Protein AF-A0A7J7QNY3-F1 (afdb_monomer)

pLDDT: mean 80.04, std 13.99, range [40.16, 96.06]

Structure (mmCIF, N/CA/C/O backbone):
data_AF-A0A7J7QNY3-F1
#
_entry.id   AF-A0A7J7QNY3-F1
#
loop_
_atom_site.group_PDB
_atom_site.id
_atom_site.type_symbol
_atom_site.label_atom_id
_atom_site.label_alt_id
_atom_site.label_comp_id
_atom_site.label_asym_id
_atom_site.label_entity_id
_atom_site.label_seq_id
_atom_site.pdbx_PDB_ins_code
_atom_site.Cartn_x
_atom_site.Cartn_y
_atom_site.Cartn_z
_atom_site.occupancy
_atom_site.B_iso_or_equiv
_atom_site.auth_seq_id
_atom_site.auth_comp_id
_atom_site.auth_asym_id
_atom_site.auth_atom_id
_atom_site.pdbx_PDB_model_num
ATOM 1 N N . MET A 1 1 ? -56.052 4.907 22.502 1.00 52.53 1 MET A N 1
ATOM 2 C CA . MET A 1 1 ? -55.335 3.911 21.673 1.00 52.53 1 MET A CA 1
ATOM 3 C C . MET A 1 1 ? -54.098 4.483 20.974 1.00 52.53 1 MET A C 1
ATOM 5 O O . MET A 1 1 ? -53.012 4.030 21.296 1.00 52.53 1 MET A O 1
ATOM 9 N N . GLN A 1 2 ? -54.188 5.487 20.082 1.00 52.88 2 GLN A N 1
ATOM 10 C CA . GLN A 1 2 ? -52.975 6.097 19.481 1.00 52.88 2 GLN A CA 1
ATOM 11 C C . GLN A 1 2 ? -52.103 6.880 20.486 1.00 52.88 2 GLN A C 1
ATOM 13 O O . GLN A 1 2 ? -50.883 6.856 20.373 1.00 52.88 2 GLN A O 1
ATOM 18 N N . GLN A 1 3 ? -52.701 7.531 21.492 1.00 57.81 3 GLN A N 1
ATOM 19 C CA . GLN A 1 3 ? -51.952 8.251 22.536 1.00 57.81 3 GLN A CA 1
ATOM 20 C C . GLN A 1 3 ? -51.230 7.310 23.517 1.00 57.81 3 GLN A C 1
ATOM 22 O O . GLN A 1 3 ? -50.109 7.606 23.921 1.00 57.81 3 GLN A O 1
ATOM 27 N N . ASP A 1 4 ? -51.814 6.147 23.824 1.00 59.84 4 ASP A N 1
ATOM 28 C CA . ASP A 1 4 ? -51.202 5.145 24.710 1.00 59.84 4 ASP A CA 1
ATOM 29 C C . ASP A 1 4 ? -49.955 4.512 24.069 1.00 59.84 4 ASP A C 1
ATOM 31 O O . ASP A 1 4 ? -48.937 4.310 24.726 1.00 59.84 4 ASP A O 1
ATOM 35 N N . LEU A 1 5 ? -49.983 4.279 22.750 1.00 62.06 5 LEU A N 1
ATOM 36 C CA . LEU A 1 5 ? -48.848 3.724 22.006 1.00 62.06 5 LEU A CA 1
ATOM 37 C C . LEU A 1 5 ? -47.648 4.693 21.965 1.00 62.06 5 LEU A C 1
ATOM 39 O O . LEU A 1 5 ? -46.499 4.280 22.106 1.00 62.06 5 LEU A O 1
ATOM 43 N N . VAL A 1 6 ? -47.909 5.997 21.835 1.00 68.62 6 VAL A N 1
ATOM 44 C CA . VAL A 1 6 ? -46.864 7.036 21.869 1.00 68.62 6 VAL A CA 1
ATOM 45 C C . VAL A 1 6 ? -46.286 7.201 23.278 1.00 68.62 6 VAL A C 1
ATOM 47 O O . VAL A 1 6 ? -45.076 7.384 23.412 1.00 68.62 6 VAL A O 1
ATOM 50 N N . GLY A 1 7 ? -47.115 7.082 24.322 1.00 74.00 7 GLY A N 1
ATOM 51 C CA . GLY A 1 7 ? -46.663 7.051 25.718 1.00 74.00 7 GLY A CA 1
ATOM 52 C C . GLY A 1 7 ? -45.717 5.878 25.984 1.00 74.00 7 GLY A C 1
ATOM 53 O O . GLY A 1 7 ? -44.571 6.088 26.372 1.00 74.00 7 GLY A O 1
ATOM 54 N N . THR A 1 8 ? -46.137 4.659 25.630 1.00 79.44 8 THR A N 1
ATOM 55 C CA . THR A 1 8 ? -45.314 3.447 25.811 1.00 79.44 8 THR A CA 1
ATOM 56 C C . THR A 1 8 ? -43.995 3.481 25.030 1.00 79.44 8 THR A C 1
ATOM 58 O O . THR A 1 8 ? -42.965 3.059 25.549 1.00 79.44 8 THR A O 1
ATOM 61 N N . SER A 1 9 ? -43.972 4.037 23.811 1.00 79.00 9 SER A N 1
ATOM 62 C CA . SER A 1 9 ? -42.728 4.206 23.044 1.00 79.00 9 SER A CA 1
ATOM 63 C C . SER A 1 9 ? -41.752 5.178 23.712 1.00 79.00 9 SER A C 1
ATOM 65 O O . SER A 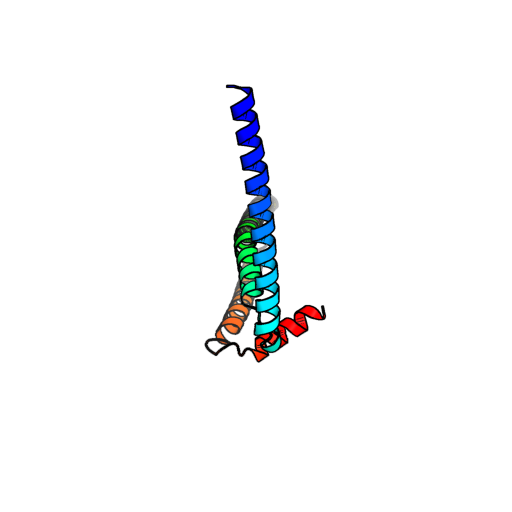1 9 ? -40.539 4.995 23.610 1.00 79.00 9 SER A O 1
ATOM 67 N N . ARG A 1 10 ? -42.259 6.222 24.374 1.00 83.38 10 ARG A N 1
ATOM 68 C CA . ARG A 1 10 ? -41.436 7.212 25.077 1.00 83.38 10 ARG A CA 1
ATOM 69 C C . ARG A 1 10 ? -40.871 6.634 26.374 1.00 83.38 10 ARG A C 1
ATOM 71 O O . ARG A 1 10 ? -39.696 6.834 26.674 1.00 83.38 10 ARG A O 1
ATOM 78 N N . ASP A 1 11 ? -41.668 5.842 27.079 1.00 86.62 11 ASP A N 1
ATOM 79 C CA . ASP A 1 11 ? -41.240 5.112 28.273 1.00 86.62 11 ASP A CA 1
ATOM 80 C C . ASP A 1 11 ? -40.173 4.055 27.937 1.00 86.62 11 ASP A C 1
ATOM 82 O O . ASP A 1 11 ? -39.180 3.920 28.650 1.00 86.62 11 ASP A O 1
ATOM 86 N N . LEU A 1 12 ? -40.297 3.374 26.793 1.00 89.69 12 LEU A N 1
ATOM 87 C CA . LEU A 1 12 ? -39.260 2.465 26.291 1.00 89.69 12 LEU A CA 1
ATOM 88 C C . LEU A 1 12 ? -37.953 3.196 25.966 1.00 89.69 12 LEU A C 1
ATOM 90 O O . LEU A 1 12 ? -36.887 2.724 26.354 1.00 89.69 12 LEU A O 1
ATOM 94 N N . LEU A 1 13 ? -38.018 4.353 25.301 1.00 90.81 13 LEU A N 1
ATOM 95 C CA . LEU A 1 13 ? -36.830 5.159 24.998 1.00 90.81 13 LEU A CA 1
ATOM 96 C C . LEU A 1 13 ? -36.129 5.639 26.273 1.00 90.81 13 LEU A C 1
ATOM 98 O O . LEU A 1 13 ? -34.916 5.498 26.394 1.00 90.81 13 LEU A O 1
ATOM 102 N N . THR A 1 14 ? -36.883 6.130 27.258 1.00 90.75 14 THR A N 1
ATOM 103 C CA . THR A 1 14 ? -36.301 6.556 28.543 1.00 90.75 14 THR A CA 1
ATOM 104 C C . THR A 1 14 ? -35.727 5.384 29.339 1.00 90.75 14 THR A C 1
ATOM 106 O O . THR A 1 14 ? -34.685 5.525 29.981 1.00 90.75 14 THR A O 1
ATOM 109 N N . SER A 1 15 ? -36.350 4.204 29.271 1.00 91.19 15 SER A N 1
ATOM 110 C CA . SER A 1 15 ? -35.797 2.990 29.871 1.00 91.19 15 SER A CA 1
ATOM 111 C C . SER A 1 15 ? -34.518 2.532 29.170 1.00 91.19 15 SER A C 1
ATOM 113 O O . SER A 1 15 ? -33.589 2.090 29.848 1.00 91.19 15 SER A O 1
ATOM 115 N N . LEU A 1 16 ? -34.454 2.627 27.839 1.00 91.44 16 LEU A N 1
ATOM 116 C CA . LEU A 1 16 ? -33.263 2.304 27.057 1.00 91.44 16 LEU A CA 1
ATOM 117 C C . LEU A 1 16 ? -32.120 3.270 27.378 1.00 91.44 16 LEU A C 1
ATOM 119 O O . LEU A 1 16 ? -31.026 2.805 27.683 1.00 91.44 16 LEU A O 1
ATOM 123 N N . ASP A 1 17 ? -32.377 4.576 27.440 1.00 92.56 17 ASP A N 1
ATOM 124 C CA . ASP A 1 17 ? -31.378 5.574 27.847 1.00 92.56 17 ASP A CA 1
ATOM 125 C C . ASP A 1 17 ? -30.865 5.322 29.267 1.00 92.56 17 ASP A C 1
ATOM 127 O O . ASP A 1 17 ? -29.661 5.360 29.527 1.00 92.56 17 ASP A O 1
ATOM 131 N N . ARG A 1 18 ? -31.763 4.985 30.199 1.00 92.31 18 ARG A N 1
ATOM 132 C CA . ARG A 1 18 ? -31.379 4.636 31.571 1.00 92.31 18 ARG A CA 1
ATOM 133 C C . ARG A 1 18 ? -30.540 3.359 31.618 1.00 92.31 18 ARG A C 1
ATOM 135 O O . ARG A 1 18 ? -29.572 3.283 32.379 1.00 92.31 18 ARG A O 1
ATOM 142 N N . SER A 1 19 ? -30.881 2.367 30.799 1.00 91.88 19 SER A N 1
ATOM 143 C CA . SER A 1 19 ? -30.094 1.139 30.668 1.00 91.88 19 SER A CA 1
ATOM 144 C C . SER A 1 19 ? -28.717 1.405 30.040 1.00 91.88 19 SER A C 1
ATOM 146 O O . SER A 1 19 ? -27.713 0.891 30.519 1.00 91.88 19 SER A O 1
ATOM 148 N N . ALA A 1 20 ? -28.626 2.296 29.051 1.00 91.00 20 ALA A N 1
ATOM 149 C CA . ALA A 1 20 ? -27.366 2.692 28.431 1.00 91.00 20 ALA A CA 1
ATOM 150 C C . ALA A 1 20 ? -26.469 3.460 29.415 1.00 91.00 20 ALA A C 1
ATOM 152 O O . ALA A 1 20 ? -25.276 3.178 29.523 1.00 91.00 20 ALA A O 1
ATOM 153 N N . ALA A 1 21 ? -27.044 4.380 30.193 1.00 91.75 21 ALA A N 1
ATOM 154 C CA . ALA A 1 21 ? -26.326 5.117 31.228 1.00 91.75 21 ALA A CA 1
ATOM 155 C C . ALA A 1 21 ? -25.792 4.192 32.335 1.00 91.75 21 ALA A C 1
ATOM 157 O O . ALA A 1 21 ? -24.647 4.333 32.764 1.00 91.75 21 ALA A O 1
ATOM 158 N N . THR A 1 22 ? -26.593 3.214 32.774 1.00 93.19 22 THR A N 1
ATOM 159 C CA . THR A 1 22 ? -26.151 2.219 33.767 1.00 93.19 22 THR A CA 1
ATOM 160 C C . THR A 1 22 ? -25.069 1.293 33.216 1.00 93.19 22 THR A C 1
ATOM 162 O O . THR A 1 22 ? -24.081 1.056 33.906 1.00 93.19 22 THR A O 1
ATOM 165 N N . LEU A 1 23 ? -25.179 0.842 31.964 1.00 91.7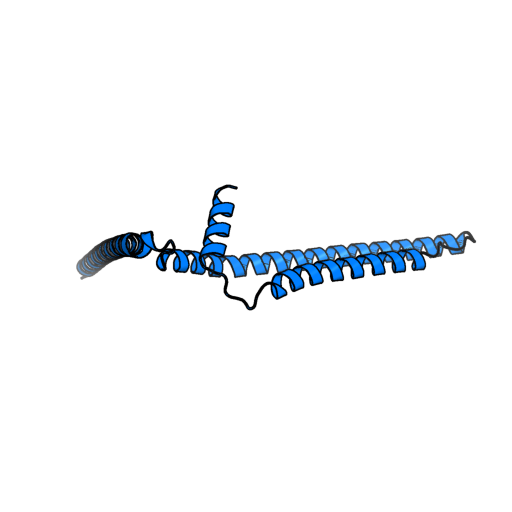5 23 LEU A N 1
ATOM 166 C CA . LEU A 1 23 ? -24.133 0.058 31.301 1.00 91.75 23 LEU A CA 1
ATOM 167 C C . LEU A 1 23 ? -22.822 0.843 31.143 1.00 91.75 23 LEU A C 1
ATOM 169 O O . LEU A 1 23 ? -21.756 0.289 31.399 1.00 91.75 23 LEU A O 1
ATOM 173 N N . ASN A 1 24 ? -22.884 2.131 30.792 1.00 90.88 24 ASN A N 1
ATOM 174 C CA . ASN A 1 24 ? -21.699 2.995 30.719 1.00 90.88 24 ASN A CA 1
ATOM 175 C C . ASN A 1 24 ? -21.025 3.170 32.081 1.00 90.88 24 ASN A C 1
ATOM 177 O O . ASN A 1 24 ? -19.801 3.127 32.175 1.00 90.88 24 ASN A O 1
ATOM 181 N N . MET A 1 25 ? -21.812 3.334 33.143 1.00 91.56 25 MET A N 1
ATOM 182 C CA . MET A 1 25 ? -21.284 3.431 34.500 1.00 91.56 25 MET A CA 1
ATOM 183 C C . MET A 1 25 ? -20.576 2.135 34.917 1.00 91.56 25 MET A C 1
ATOM 185 O O . MET A 1 25 ? -19.454 2.199 35.410 1.00 91.56 25 MET A O 1
ATOM 189 N N . VAL A 1 26 ? -21.178 0.971 34.643 1.00 90.94 26 VAL A N 1
ATOM 190 C CA . VAL A 1 26 ? -20.558 -0.343 34.897 1.00 90.94 26 VAL A CA 1
ATOM 191 C C . VAL A 1 26 ? -19.273 -0.522 34.082 1.00 90.94 26 VAL A C 1
ATOM 193 O O . VAL A 1 26 ? -18.264 -0.995 34.607 1.00 90.94 26 VAL A O 1
ATOM 196 N N . ALA A 1 27 ? -19.275 -0.115 32.811 1.00 85.06 27 ALA A N 1
ATOM 197 C CA . ALA A 1 27 ? -18.086 -0.161 31.966 1.00 85.06 27 ALA A CA 1
ATOM 198 C C . ALA A 1 27 ? -16.953 0.702 32.540 1.00 85.06 27 ALA A C 1
ATOM 200 O O . ALA A 1 27 ? -15.820 0.237 32.626 1.00 85.06 27 ALA A O 1
ATOM 201 N N . HIS A 1 28 ? -17.265 1.913 33.005 1.00 85.19 28 HIS A N 1
ATOM 202 C CA . HIS A 1 28 ? -16.274 2.819 33.576 1.00 85.19 28 HIS A CA 1
ATOM 203 C C . HIS A 1 28 ? -15.711 2.315 34.913 1.00 85.19 28 HIS A C 1
ATOM 205 O O . HIS A 1 28 ? -14.508 2.399 35.155 1.00 85.19 28 HIS A O 1
ATOM 211 N N . THR A 1 29 ? -16.548 1.719 35.769 1.00 87.31 29 THR A N 1
ATOM 212 C CA . THR A 1 29 ? -16.069 1.088 37.008 1.00 87.31 29 THR A CA 1
ATOM 213 C C . THR A 1 29 ? -15.153 -0.097 36.726 1.00 87.31 29 THR A C 1
ATOM 215 O O . THR A 1 29 ? -14.109 -0.216 37.359 1.00 87.31 29 THR A O 1
ATOM 218 N N . LEU A 1 30 ? -15.488 -0.929 35.734 1.00 84.62 30 LEU A N 1
ATOM 219 C CA . LEU A 1 30 ? -14.628 -2.036 35.324 1.00 84.62 30 LEU A CA 1
ATOM 220 C C . LEU A 1 30 ? -13.295 -1.514 34.781 1.00 84.62 30 LEU A C 1
ATOM 222 O O . LEU A 1 30 ? -12.249 -2.011 35.178 1.00 84.62 30 LEU A O 1
ATOM 226 N N . GLU A 1 31 ? -13.304 -0.492 33.925 1.00 81.50 31 GLU A N 1
ATOM 227 C CA . GLU A 1 31 ? -12.074 0.129 33.416 1.00 81.50 31 GLU A CA 1
ATOM 228 C C . GLU A 1 31 ? -11.149 0.600 34.546 1.00 81.50 31 GLU A C 1
ATOM 230 O O . GLU A 1 31 ? -9.945 0.339 34.488 1.00 81.50 31 GLU A O 1
ATOM 235 N N . ASN A 1 32 ? -11.708 1.218 35.590 1.00 81.38 32 ASN A N 1
ATOM 236 C CA . ASN A 1 32 ? -10.953 1.654 36.764 1.00 81.38 32 ASN A CA 1
ATOM 237 C C . ASN A 1 32 ? -10.401 0.465 37.564 1.00 81.38 32 ASN A C 1
ATOM 239 O O . ASN A 1 32 ? -9.213 0.447 37.876 1.00 81.38 32 ASN A O 1
ATOM 243 N N . GLU A 1 33 ? -11.205 -0.573 37.813 1.00 83.62 33 GLU A N 1
ATOM 244 C CA . GLU A 1 33 ? -10.733 -1.790 38.488 1.00 83.62 33 GLU A CA 1
ATOM 245 C C . GLU A 1 33 ? -9.622 -2.500 37.699 1.00 83.62 33 GLU A C 1
ATOM 247 O O . GLU A 1 33 ? -8.647 -2.982 38.279 1.00 83.62 33 GLU A O 1
ATOM 252 N N . PHE A 1 34 ? -9.730 -2.557 36.369 1.00 76.38 34 PHE A N 1
ATOM 253 C CA . PHE A 1 34 ? -8.689 -3.111 35.504 1.00 76.38 34 PHE A CA 1
ATOM 254 C C . PHE A 1 34 ? -7.424 -2.240 35.518 1.00 76.38 34 PHE A C 1
ATOM 256 O O . PHE A 1 34 ? -6.314 -2.774 35.541 1.00 76.38 34 PHE A O 1
ATOM 263 N N . ALA A 1 35 ? -7.560 -0.914 35.528 1.00 77.00 35 ALA A N 1
ATOM 264 C CA . ALA A 1 35 ? -6.424 -0.003 35.620 1.00 77.00 35 ALA A CA 1
ATOM 265 C C . ALA A 1 35 ? -5.693 -0.125 36.966 1.00 77.00 35 ALA A C 1
ATOM 267 O O . ALA A 1 35 ? -4.465 -0.147 36.982 1.00 77.00 35 ALA A O 1
ATOM 268 N N . GLU A 1 36 ? -6.420 -0.275 38.073 1.00 80.12 36 GLU A N 1
ATOM 269 C CA . GLU A 1 36 ? -5.833 -0.480 39.398 1.00 80.12 36 GLU A CA 1
ATOM 270 C C . GLU A 1 36 ? -5.176 -1.860 39.522 1.00 80.12 36 GLU A C 1
ATOM 272 O O . GLU A 1 36 ? -4.009 -1.959 39.900 1.00 80.12 36 GLU A O 1
ATOM 277 N N . ARG A 1 37 ? -5.872 -2.937 39.130 1.00 78.88 37 ARG A N 1
ATOM 278 C CA . ARG A 1 37 ? -5.354 -4.312 39.255 1.00 78.88 37 ARG A CA 1
ATOM 279 C C . ARG A 1 37 ? -4.140 -4.593 38.374 1.00 78.88 37 ARG A C 1
ATOM 281 O O . ARG A 1 37 ? -3.254 -5.337 38.787 1.00 78.88 37 ARG A O 1
ATOM 288 N N . PHE A 1 38 ? -4.100 -4.031 37.167 1.00 71.81 38 PHE A N 1
ATOM 289 C CA . PHE A 1 38 ? -3.037 -4.292 36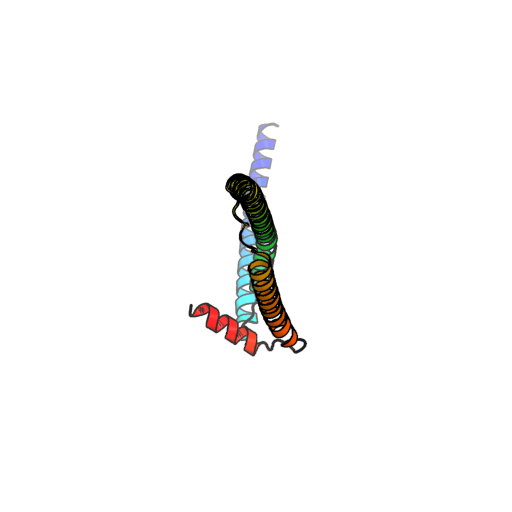.189 1.00 71.81 38 PHE A CA 1
ATOM 290 C C . PHE A 1 38 ? -2.068 -3.113 36.010 1.00 71.81 38 PHE A C 1
ATOM 292 O O . PHE A 1 38 ? -1.102 -3.217 35.249 1.00 71.81 38 PHE A O 1
ATOM 299 N N . GLY A 1 39 ? -2.273 -2.005 36.730 1.00 68.69 39 GLY A N 1
ATOM 300 C CA . GLY A 1 39 ? -1.417 -0.816 36.676 1.00 68.69 39 GLY A CA 1
ATOM 301 C C . GLY A 1 39 ? 0.020 -1.083 37.128 1.00 68.69 39 GLY A C 1
ATOM 302 O O . GLY A 1 39 ? 0.959 -0.507 36.584 1.00 68.69 39 GLY A O 1
ATOM 303 N N . HIS A 1 40 ? 0.217 -2.026 38.054 1.00 65.81 40 HIS A N 1
ATOM 304 C CA . HIS A 1 40 ? 1.540 -2.425 38.553 1.00 65.81 40 HIS A CA 1
ATOM 305 C C . HIS A 1 40 ? 2.308 -3.345 37.592 1.00 65.81 40 HIS A C 1
ATOM 307 O O . HIS A 1 40 ? 3.526 -3.468 37.686 1.00 65.81 40 HIS A O 1
ATOM 313 N N . THR A 1 41 ? 1.604 -4.000 36.666 1.00 68.06 41 THR A N 1
ATOM 314 C CA . THR A 1 41 ? 2.171 -4.978 35.722 1.00 68.06 41 THR A CA 1
ATOM 315 C C . THR A 1 41 ? 2.568 -4.334 34.387 1.00 68.06 41 THR A C 1
ATOM 317 O O . THR A 1 41 ? 3.124 -5.003 33.518 1.00 68.06 41 THR A O 1
ATOM 320 N N . GLY A 1 42 ? 2.290 -3.035 34.210 1.00 66.94 42 GLY A N 1
ATOM 321 C CA . GLY A 1 42 ? 2.652 -2.249 33.024 1.00 66.94 42 GLY A CA 1
ATOM 322 C C . GLY A 1 42 ? 1.826 -2.546 31.765 1.00 66.94 42 GLY A C 1
ATOM 323 O O . GLY A 1 42 ? 2.064 -1.931 30.727 1.00 66.94 42 GLY A O 1
ATOM 324 N N . ALA A 1 43 ? 0.852 -3.456 31.834 1.00 69.12 43 ALA A N 1
ATOM 325 C CA . ALA A 1 43 ? 0.078 -3.913 30.684 1.00 69.12 43 ALA A CA 1
ATOM 326 C C . ALA A 1 43 ? -1.378 -4.213 31.077 1.00 69.12 43 ALA A C 1
ATOM 328 O O . ALA A 1 43 ? -1.687 -5.292 31.577 1.00 69.12 43 ALA A O 1
ATOM 329 N N . ASN A 1 44 ? -2.284 -3.263 30.822 1.00 80.00 44 ASN A N 1
ATOM 330 C CA . ASN A 1 44 ? -3.722 -3.464 31.013 1.00 80.00 44 ASN A CA 1
ATOM 331 C C . ASN A 1 44 ? -4.310 -4.256 29.818 1.00 80.00 44 ASN A C 1
ATOM 333 O O . ASN A 1 44 ? -4.262 -3.758 28.685 1.00 80.00 44 ASN A O 1
ATOM 337 N N . PRO A 1 45 ? -4.903 -5.449 30.035 1.00 80.56 45 PRO A N 1
ATOM 338 C CA . PRO A 1 45 ? -5.497 -6.263 28.973 1.00 80.56 45 PRO A CA 1
ATOM 339 C C . PRO A 1 45 ? -6.580 -5.537 28.167 1.00 80.56 45 PRO A C 1
ATOM 341 O O . PRO A 1 45 ? -6.703 -5.759 26.962 1.00 80.56 45 PRO A O 1
ATOM 344 N N . GLN A 1 46 ? -7.349 -4.642 28.798 1.00 81.00 46 GLN A N 1
ATOM 345 C CA . GLN A 1 46 ? -8.377 -3.872 28.100 1.00 81.00 46 GLN A CA 1
ATOM 346 C C . GLN A 1 46 ? -7.781 -2.851 27.133 1.00 81.00 46 GLN A C 1
ATOM 348 O O . GLN A 1 46 ? -8.253 -2.736 26.004 1.00 81.00 46 GLN A O 1
ATOM 353 N N . GLU A 1 47 ? -6.717 -2.157 27.531 1.00 81.38 47 GLU A N 1
ATOM 354 C CA . GLU A 1 47 ? -6.023 -1.207 26.658 1.00 81.38 47 GLU A CA 1
ATOM 355 C C . GLU A 1 47 ? -5.365 -1.917 25.473 1.00 81.38 47 GLU A C 1
ATOM 357 O O . GLU A 1 47 ? -5.444 -1.444 24.338 1.00 81.38 47 GLU A O 1
ATOM 362 N N . ILE A 1 48 ? -4.792 -3.101 25.703 1.00 84.06 48 ILE A N 1
ATOM 363 C CA . ILE A 1 48 ? -4.259 -3.946 24.629 1.00 84.06 48 ILE A CA 1
ATOM 364 C C . ILE A 1 48 ? -5.383 -4.368 23.679 1.00 84.06 48 ILE A C 1
ATOM 366 O O . ILE A 1 48 ? -5.239 -4.225 22.467 1.00 84.06 48 ILE A O 1
ATOM 370 N N . ALA A 1 49 ? -6.526 -4.819 24.198 1.00 85.19 49 ALA A N 1
ATOM 371 C CA . ALA A 1 49 ? -7.664 -5.222 23.376 1.00 85.19 49 ALA A CA 1
ATOM 372 C C . ALA A 1 49 ? -8.282 -4.052 22.586 1.00 85.19 49 ALA A C 1
ATOM 374 O O . ALA A 1 49 ? -8.724 -4.251 21.452 1.00 85.19 49 ALA A O 1
ATOM 375 N N . LYS A 1 50 ? -8.315 -2.838 23.153 1.00 85.62 50 LYS A N 1
ATOM 376 C CA . LYS A 1 50 ? -8.756 -1.613 22.462 1.00 85.62 50 LYS A CA 1
ATOM 377 C C . LYS A 1 50 ? -7.803 -1.255 21.324 1.00 85.62 50 LYS A C 1
ATOM 379 O O . LYS A 1 50 ? -8.248 -1.055 20.195 1.00 85.62 50 LYS A O 1
ATOM 384 N N . ARG A 1 51 ? -6.494 -1.233 21.594 1.00 87.75 51 ARG A N 1
ATOM 385 C CA . ARG A 1 51 ? -5.459 -0.977 20.577 1.00 87.75 51 ARG A CA 1
ATOM 386 C C . ARG A 1 51 ? -5.481 -2.028 19.474 1.00 87.75 51 ARG A C 1
ATOM 388 O O . ARG A 1 51 ? -5.404 -1.670 18.307 1.00 87.75 51 ARG A O 1
ATOM 395 N N . LEU A 1 52 ? -5.648 -3.301 19.829 1.00 89.50 52 LEU A N 1
ATOM 396 C CA . LEU A 1 52 ? -5.745 -4.393 18.865 1.00 89.50 52 LEU A CA 1
ATOM 397 C C . LEU A 1 52 ? -6.963 -4.226 17.952 1.00 89.50 52 LEU A C 1
ATOM 399 O O . LEU A 1 52 ? -6.823 -4.345 16.741 1.00 89.50 52 LEU A O 1
ATOM 403 N N . ARG A 1 53 ? -8.134 -3.890 18.507 1.00 89.38 53 ARG A N 1
ATOM 404 C CA . ARG A 1 53 ? -9.341 -3.607 17.712 1.00 89.38 53 ARG A CA 1
ATOM 405 C C . ARG A 1 53 ? -9.155 -2.413 16.780 1.00 89.38 53 ARG A C 1
ATOM 407 O O . ARG A 1 53 ? -9.554 -2.483 15.623 1.00 89.38 53 ARG A O 1
ATOM 414 N N . LYS A 1 54 ? -8.516 -1.345 17.263 1.00 90.31 54 LYS A N 1
ATOM 415 C CA . LYS A 1 54 ? -8.182 -0.177 16.440 1.00 90.31 54 LYS A CA 1
ATOM 416 C C . LYS A 1 54 ? -7.263 -0.565 15.274 1.00 90.31 54 LYS A C 1
ATOM 418 O O . LYS A 1 54 ? -7.601 -0.305 14.126 1.00 90.31 54 LYS A O 1
ATOM 423 N N . LEU A 1 55 ? -6.176 -1.286 15.557 1.00 90.62 55 LEU A N 1
ATOM 424 C CA . LEU A 1 55 ? -5.253 -1.788 14.534 1.00 90.62 55 LEU A CA 1
ATOM 425 C C . LEU A 1 55 ? -5.943 -2.727 13.539 1.00 90.62 55 LEU A C 1
ATOM 427 O O . LEU A 1 55 ? -5.696 -2.626 12.346 1.00 90.62 55 LEU A O 1
ATOM 431 N N . GLN A 1 56 ? -6.831 -3.610 13.999 1.00 89.88 56 GLN A N 1
ATOM 432 C CA . GLN A 1 56 ? -7.612 -4.493 13.126 1.00 89.88 56 GLN A CA 1
ATOM 433 C C . GLN A 1 56 ? -8.548 -3.726 12.184 1.00 89.88 56 GLN A C 1
ATOM 435 O O . GLN A 1 56 ? -8.789 -4.198 11.078 1.00 89.88 56 GLN A O 1
ATOM 440 N N . GLY A 1 57 ? -9.060 -2.563 12.597 1.00 89.94 57 GLY A N 1
ATOM 441 C CA . GLY A 1 57 ? -9.855 -1.685 11.737 1.00 89.94 57 GLY A CA 1
ATOM 442 C C . GLY A 1 57 ? -9.010 -0.880 10.745 1.00 89.94 57 GLY A C 1
ATOM 443 O O . GLY A 1 57 ? -9.412 -0.707 9.598 1.00 89.94 57 GLY A O 1
ATOM 444 N N . GLU A 1 58 ? -7.829 -0.418 11.162 1.00 91.31 58 GLU A N 1
ATOM 445 C CA . GLU A 1 58 ? -6.954 0.445 10.354 1.00 91.31 58 GLU A CA 1
ATOM 446 C C . GLU A 1 58 ? -6.092 -0.339 9.345 1.00 91.31 58 GLU A C 1
ATOM 448 O O . GLU A 1 58 ? -5.896 0.117 8.217 1.00 91.31 58 GLU A O 1
ATOM 453 N N . LEU A 1 59 ? -5.613 -1.540 9.702 1.00 91.44 59 LEU A N 1
ATOM 454 C CA . LEU A 1 59 ? -4.749 -2.361 8.839 1.00 91.44 59 LEU A CA 1
ATOM 455 C C . LEU A 1 59 ? -5.350 -2.661 7.455 1.00 91.44 59 LEU A C 1
ATOM 457 O O . LEU A 1 59 ? -4.613 -2.581 6.471 1.00 91.44 59 LEU A O 1
ATOM 461 N N . PRO A 1 60 ? -6.636 -3.045 7.334 1.00 91.06 60 PRO A N 1
ATOM 462 C CA . PRO A 1 60 ? -7.245 -3.329 6.040 1.00 91.06 60 PRO A CA 1
ATOM 463 C C . PRO A 1 60 ? -7.260 -2.108 5.118 1.00 91.06 60 PRO A C 1
ATOM 465 O O . PRO A 1 60 ? -6.916 -2.242 3.944 1.00 91.06 60 PRO A O 1
ATOM 468 N N . GLY A 1 61 ? -7.595 -0.930 5.657 1.00 90.75 61 GLY A N 1
ATOM 469 C CA . GLY A 1 61 ? -7.583 0.328 4.908 1.00 90.75 61 GLY A CA 1
ATOM 470 C C . GLY A 1 61 ? -6.176 0.677 4.435 1.00 90.75 61 GLY A C 1
ATOM 471 O O . GLY A 1 61 ? -5.950 0.858 3.240 1.00 90.75 61 GLY A O 1
ATOM 472 N N . LEU A 1 62 ? -5.200 0.624 5.345 1.00 92.31 62 LEU A N 1
ATOM 473 C CA . LEU A 1 62 ? -3.798 0.875 5.015 1.00 92.31 62 LEU A CA 1
ATOM 474 C C . LEU A 1 62 ? -3.263 -0.113 3.965 1.00 92.31 62 LEU A C 1
ATOM 476 O O . LEU A 1 62 ? -2.571 0.274 3.026 1.00 92.31 62 LEU A O 1
ATOM 480 N N . LYS A 1 63 ? -3.620 -1.399 4.069 1.00 92.00 63 LYS A N 1
ATOM 481 C CA . LYS A 1 63 ? -3.254 -2.418 3.076 1.00 92.00 63 LYS A CA 1
ATOM 482 C C . LYS A 1 63 ? -3.823 -2.082 1.697 1.00 92.00 63 LYS A C 1
ATOM 484 O O . LYS A 1 63 ? -3.110 -2.212 0.702 1.00 9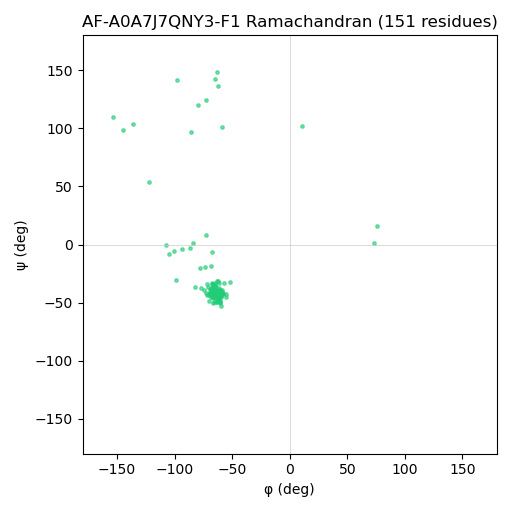2.00 63 LYS A O 1
ATOM 489 N N . GLN A 1 64 ? -5.085 -1.667 1.632 1.00 93.38 64 GLN A N 1
ATOM 490 C CA . GLN A 1 64 ? -5.738 -1.298 0.380 1.00 93.38 64 GLN A CA 1
ATOM 491 C C . GLN A 1 64 ? -5.090 -0.057 -0.251 1.00 93.38 64 GLN A C 1
ATOM 493 O O . GLN A 1 64 ? -4.849 -0.028 -1.461 1.00 93.38 64 GLN A O 1
ATOM 498 N N . GLU A 1 65 ? -4.739 0.940 0.560 1.00 93.31 65 GLU A N 1
ATOM 499 C CA . GLU A 1 65 ? -4.003 2.125 0.114 1.00 93.31 65 GLU A CA 1
ATOM 500 C C . GLU A 1 65 ? -2.619 1.758 -0.432 1.00 93.31 65 GLU A C 1
ATOM 502 O O . GLU A 1 65 ? -2.271 2.167 -1.540 1.00 93.31 65 GLU A O 1
ATOM 507 N N . CYS A 1 66 ? -1.856 0.914 0.271 1.00 94.25 66 CYS A N 1
ATOM 508 C CA . CYS A 1 66 ? -0.559 0.432 -0.207 1.00 94.25 66 CYS A CA 1
ATOM 509 C C . CYS A 1 66 ? -0.672 -0.338 -1.531 1.00 94.25 66 CYS A C 1
ATOM 511 O O . CYS A 1 66 ? 0.147 -0.142 -2.427 1.00 94.25 66 CYS A O 1
ATOM 513 N N . GLN A 1 67 ? -1.688 -1.191 -1.692 1.00 92.69 67 GLN A N 1
ATOM 514 C CA . GLN A 1 67 ? -1.934 -1.911 -2.949 1.00 92.69 67 GLN A CA 1
ATOM 515 C C . GLN A 1 67 ? -2.295 -0.959 -4.099 1.00 92.69 67 GLN A C 1
ATOM 517 O O . GLN A 1 67 ? -1.817 -1.118 -5.226 1.00 92.69 67 GLN A O 1
ATOM 522 N N . THR A 1 68 ? -3.094 0.068 -3.814 1.00 94.56 68 THR A N 1
ATOM 523 C CA . THR A 1 68 ? -3.444 1.114 -4.786 1.00 94.56 68 THR A CA 1
ATOM 524 C C . THR A 1 68 ? -2.215 1.937 -5.180 1.00 94.56 68 THR A C 1
ATOM 526 O O . THR A 1 68 ? -2.011 2.262 -6.347 1.00 94.56 68 THR A O 1
ATOM 529 N N . LEU A 1 69 ? -1.343 2.249 -4.223 1.00 96.06 69 LEU A N 1
ATOM 530 C CA . LEU A 1 69 ? -0.098 2.957 -4.494 1.00 96.06 69 LEU A CA 1
ATOM 531 C C . LEU A 1 69 ? 0.862 2.111 -5.345 1.00 96.06 69 LEU A C 1
ATOM 533 O O . LEU A 1 69 ? 1.462 2.625 -6.288 1.00 96.06 69 LEU A O 1
ATOM 537 N N . LEU A 1 70 ? 0.984 0.815 -5.043 1.00 94.94 70 LEU A N 1
ATOM 538 C CA . LEU A 1 70 ? 1.811 -0.121 -5.809 1.00 94.94 70 LEU A CA 1
ATOM 539 C C . LEU A 1 70 ? 1.326 -0.270 -7.253 1.00 94.94 70 LEU A C 1
ATOM 541 O O . LEU A 1 70 ? 2.147 -0.222 -8.166 1.00 94.94 70 LEU A O 1
ATOM 545 N N . SER A 1 71 ? 0.015 -0.396 -7.471 1.00 93.69 71 SER A N 1
ATOM 546 C CA . SER A 1 71 ? -0.554 -0.462 -8.825 1.00 93.69 71 SER A CA 1
ATOM 547 C C . SER A 1 71 ? -0.292 0.820 -9.614 1.00 93.69 71 SER A C 1
ATOM 549 O O . SER A 1 71 ? 0.252 0.750 -10.712 1.00 93.69 71 SER A O 1
ATOM 551 N N . ARG A 1 72 ? -0.537 1.998 -9.026 1.00 93.62 72 ARG A N 1
ATOM 552 C CA . ARG A 1 72 ? -0.209 3.287 -9.665 1.00 93.62 72 ARG A CA 1
ATOM 553 C C . ARG A 1 72 ? 1.277 3.429 -9.994 1.00 93.62 72 ARG A C 1
ATOM 555 O O . ARG A 1 72 ? 1.632 3.935 -11.056 1.00 93.62 72 ARG A O 1
ATOM 562 N N . LYS A 1 73 ? 2.162 2.983 -9.098 1.00 94.69 73 LYS A N 1
ATOM 563 C CA . LYS A 1 73 ? 3.610 2.969 -9.354 1.00 94.69 73 LYS A CA 1
ATOM 564 C C . LYS A 1 73 ? 3.947 2.072 -10.548 1.00 94.69 73 LYS A C 1
ATOM 566 O O . LYS A 1 73 ? 4.766 2.466 -11.376 1.00 94.69 73 LYS A O 1
ATOM 571 N N . GLN A 1 74 ? 3.328 0.896 -10.637 1.00 92.38 74 GLN A N 1
ATOM 572 C CA . GLN A 1 74 ? 3.547 -0.030 -11.744 1.00 92.38 74 GLN A CA 1
ATOM 573 C C . GLN A 1 74 ? 3.073 0.562 -13.077 1.00 92.38 74 GLN A C 1
ATOM 575 O O . GLN A 1 74 ? 3.827 0.552 -14.043 1.00 92.38 74 GLN A O 1
ATOM 580 N N . GLU A 1 75 ? 1.890 1.176 -13.112 1.00 94.50 75 GLU A N 1
ATOM 581 C CA . GLU A 1 75 ? 1.374 1.860 -14.304 1.00 94.50 75 GLU A CA 1
ATOM 582 C C . GLU A 1 75 ? 2.312 2.977 -14.784 1.00 94.50 75 GLU A C 1
ATOM 584 O O . GLU A 1 75 ? 2.572 3.108 -15.984 1.00 94.50 75 GLU A O 1
ATOM 589 N N . LEU A 1 76 ? 2.862 3.763 -13.850 1.00 94.81 76 LEU A N 1
ATOM 590 C CA . LEU A 1 76 ? 3.836 4.805 -14.164 1.00 94.81 76 LEU A CA 1
ATOM 591 C C . LEU A 1 76 ? 5.110 4.202 -14.774 1.00 94.81 76 LEU A C 1
ATOM 593 O O . LEU A 1 76 ? 5.574 4.685 -15.807 1.00 94.81 76 LEU A O 1
ATOM 597 N N . LEU A 1 77 ? 5.650 3.135 -14.179 1.00 92.00 77 LEU A N 1
ATOM 598 C CA . LEU A 1 77 ? 6.822 2.430 -14.707 1.00 92.00 77 LEU A CA 1
ATOM 599 C C . LEU A 1 77 ? 6.566 1.878 -16.112 1.00 92.00 77 LEU A C 1
ATOM 601 O O . LEU A 1 77 ? 7.385 2.079 -17.008 1.00 92.00 77 LEU A O 1
ATOM 605 N N . ASP A 1 78 ? 5.410 1.258 -16.335 1.00 92.94 78 ASP A N 1
ATOM 606 C CA . ASP A 1 78 ? 5.032 0.712 -17.637 1.00 92.94 78 ASP A CA 1
ATOM 607 C C . ASP A 1 78 ? 4.835 1.822 -18.680 1.00 92.94 78 ASP A C 1
ATOM 609 O O . ASP A 1 78 ? 5.127 1.640 -19.865 1.00 92.94 78 ASP A O 1
ATOM 613 N N . SER A 1 79 ? 4.344 2.995 -18.269 1.00 93.69 79 SER A N 1
ATOM 614 C CA . SER A 1 79 ? 4.240 4.166 -19.147 1.00 93.69 79 SER A CA 1
ATOM 615 C C . SER A 1 79 ? 5.614 4.730 -19.523 1.00 93.69 79 SER A C 1
ATOM 617 O O . SER A 1 79 ? 5.874 4.970 -20.703 1.00 93.69 79 SER A O 1
ATOM 619 N N . ALA A 1 80 ? 6.521 4.864 -18.551 1.00 91.81 80 ALA A N 1
ATOM 620 C CA . ALA A 1 80 ? 7.874 5.360 -18.768 1.00 91.81 80 ALA A CA 1
ATOM 621 C C . ALA A 1 80 ? 8.668 4.408 -19.668 1.00 91.81 80 ALA A C 1
ATOM 623 O O . ALA A 1 80 ? 9.330 4.852 -20.602 1.00 91.81 80 ALA A O 1
ATOM 624 N N . ARG A 1 81 ? 8.529 3.096 -19.446 1.00 89.25 81 ARG A N 1
ATOM 625 C CA . ARG A 1 81 ? 9.151 2.065 -20.277 1.00 89.25 81 ARG A CA 1
ATOM 626 C C . ARG A 1 81 ? 8.676 2.142 -21.725 1.00 89.25 81 ARG A C 1
ATOM 628 O O . ARG A 1 81 ? 9.504 2.227 -22.621 1.00 89.25 81 ARG A O 1
ATOM 635 N N . ARG A 1 82 ? 7.359 2.214 -21.954 1.00 90.88 82 ARG A N 1
ATOM 636 C CA . ARG A 1 82 ? 6.797 2.370 -23.308 1.00 90.88 82 ARG A CA 1
ATOM 637 C C . ARG A 1 82 ? 7.317 3.621 -24.019 1.00 90.88 82 ARG A C 1
ATOM 639 O O . ARG A 1 82 ? 7.643 3.552 -25.199 1.00 90.88 82 ARG A O 1
ATOM 646 N N . LEU A 1 83 ? 7.404 4.753 -23.316 1.00 92.81 83 LEU A N 1
ATOM 647 C CA . LEU A 1 83 ? 7.934 5.999 -23.881 1.00 92.81 83 LEU A CA 1
ATOM 648 C C . LEU A 1 83 ? 9.423 5.901 -24.226 1.00 92.81 83 LEU A C 1
ATOM 650 O O . LEU A 1 83 ? 9.852 6.447 -25.244 1.00 92.81 83 LEU A O 1
ATOM 654 N N . LEU A 1 84 ? 10.200 5.221 -23.384 1.00 89.56 84 LEU A N 1
ATOM 655 C CA . LEU A 1 84 ? 11.635 5.049 -23.571 1.00 89.56 84 LEU A CA 1
ATOM 656 C C . LEU A 1 84 ? 11.925 4.090 -24.732 1.00 89.56 84 LEU A C 1
ATOM 658 O O . LEU A 1 84 ? 12.731 4.423 -25.597 1.00 89.56 84 LEU A O 1
ATOM 662 N N . ASP A 1 85 ? 11.195 2.977 -24.823 1.00 87.56 85 ASP A N 1
ATOM 663 C CA . ASP A 1 85 ? 11.273 2.034 -25.945 1.00 87.56 85 ASP A CA 1
ATOM 664 C C . ASP A 1 85 ? 10.886 2.716 -27.270 1.00 87.56 85 ASP A C 1
ATOM 666 O O . ASP A 1 85 ? 11.584 2.577 -28.279 1.00 87.56 85 ASP A O 1
ATOM 670 N N . ALA A 1 86 ? 9.819 3.526 -27.265 1.00 89.31 86 ALA A N 1
ATOM 671 C CA . ALA A 1 86 ? 9.411 4.308 -28.431 1.00 89.31 86 ALA A CA 1
ATOM 672 C C . ALA A 1 86 ? 10.497 5.312 -28.856 1.00 89.31 86 ALA A C 1
ATOM 674 O O . ALA A 1 86 ? 10.864 5.351 -30.032 1.00 89.31 86 ALA A O 1
ATOM 675 N N . ASN A 1 87 ? 11.067 6.071 -27.912 1.00 90.12 87 ASN A N 1
ATOM 676 C CA . ASN A 1 87 ? 12.170 6.994 -28.201 1.00 90.12 87 ASN A CA 1
ATOM 677 C C . ASN A 1 87 ? 13.392 6.270 -28.765 1.00 90.12 87 ASN A C 1
ATOM 679 O O . ASN A 1 87 ? 13.972 6.721 -29.749 1.00 90.12 87 ASN A O 1
ATOM 683 N N . ASN A 1 88 ? 13.765 5.137 -28.173 1.00 87.12 88 ASN A N 1
ATOM 684 C CA . ASN A 1 88 ? 14.924 4.371 -28.606 1.00 87.12 88 ASN A CA 1
ATOM 685 C C . ASN A 1 88 ? 14.732 3.844 -30.036 1.00 87.12 88 ASN A C 1
ATOM 687 O O . ASN A 1 88 ? 15.606 4.015 -30.884 1.00 87.12 88 ASN A O 1
ATOM 691 N N . SER A 1 89 ? 13.543 3.322 -30.357 1.00 86.19 89 SER A N 1
ATOM 692 C CA . SER A 1 89 ? 13.215 2.887 -31.722 1.00 86.19 89 SER A CA 1
ATOM 693 C C . SER A 1 89 ? 13.322 4.026 -32.746 1.00 86.19 89 SER A C 1
ATOM 695 O O . SER A 1 89 ? 13.870 3.846 -33.837 1.00 86.19 89 SER A O 1
ATOM 697 N N . GLN A 1 90 ? 12.875 5.230 -32.378 1.00 89.25 90 GLN A N 1
ATOM 698 C CA . GLN A 1 90 ? 12.959 6.409 -33.233 1.00 89.25 90 GLN A CA 1
ATOM 699 C C . GLN A 1 90 ? 14.407 6.883 -33.402 1.00 89.25 90 GLN A C 1
ATOM 701 O O . GLN A 1 90 ? 14.811 7.230 -34.512 1.00 89.25 90 GLN A O 1
ATOM 706 N N . LEU A 1 91 ? 15.208 6.861 -32.335 1.00 87.62 91 LEU A N 1
ATOM 707 C CA . LEU A 1 91 ? 16.632 7.184 -32.396 1.00 87.62 91 LEU A CA 1
ATOM 708 C C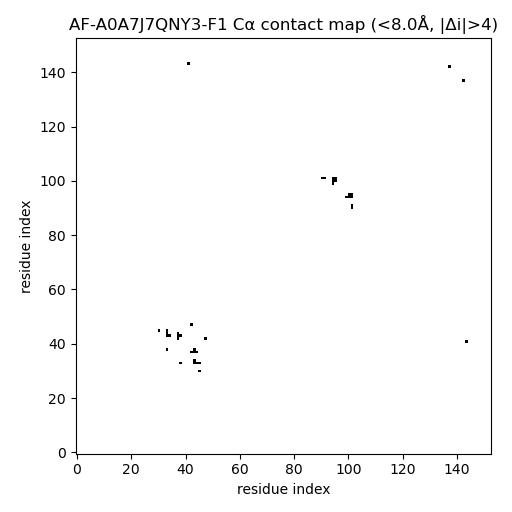 . LEU A 1 91 ? 17.390 6.194 -33.282 1.00 87.62 91 LEU A C 1
ATOM 710 O O . LEU A 1 91 ? 18.141 6.626 -34.149 1.00 87.62 91 LEU A O 1
ATOM 714 N N . GLN A 1 92 ? 17.142 4.889 -33.155 1.00 85.38 92 GLN A N 1
ATOM 715 C CA . GLN A 1 92 ? 17.743 3.872 -34.025 1.00 85.38 92 GLN A CA 1
ATOM 716 C C . GLN A 1 92 ? 17.384 4.090 -35.501 1.00 85.38 92 GLN A C 1
ATOM 718 O O . GLN A 1 92 ? 18.251 4.009 -36.378 1.00 85.38 92 GLN A O 1
ATOM 723 N N . TYR A 1 93 ? 16.124 4.426 -35.788 1.00 87.75 93 TYR A N 1
ATOM 724 C CA . TYR A 1 93 ? 15.691 4.778 -37.140 1.00 87.75 93 TYR A CA 1
ATOM 725 C C . TYR A 1 93 ? 16.414 6.027 -37.679 1.00 87.75 93 TYR A C 1
ATOM 727 O O . TYR A 1 93 ? 16.858 6.056 -38.826 1.00 87.75 93 TYR A O 1
ATOM 735 N N . LEU A 1 94 ? 16.591 7.060 -36.854 1.00 88.75 94 LEU A N 1
ATOM 736 C CA . LEU A 1 94 ? 17.310 8.271 -37.254 1.00 88.75 94 LEU A CA 1
ATOM 737 C C . LEU A 1 94 ? 18.814 8.024 -37.442 1.00 88.75 94 LEU A C 1
ATOM 739 O O . LEU A 1 94 ? 19.378 8.496 -38.429 1.00 88.75 94 LEU A O 1
ATOM 743 N N . CYS A 1 95 ? 19.450 7.260 -36.551 1.00 87.19 95 CYS A N 1
ATOM 744 C CA . CYS A 1 95 ? 20.861 6.880 -36.641 1.00 87.19 95 CYS A CA 1
ATOM 745 C C . CYS A 1 95 ? 21.141 6.068 -37.909 1.00 87.19 95 CYS A C 1
ATOM 747 O O . CYS A 1 95 ? 22.047 6.418 -38.663 1.00 87.19 95 CYS A O 1
ATOM 749 N N . SER A 1 96 ? 20.313 5.058 -38.200 1.00 85.06 96 SER A N 1
ATOM 750 C CA . SER A 1 96 ? 20.432 4.257 -39.426 1.00 85.06 96 SER A CA 1
ATOM 751 C C . SER A 1 96 ? 20.259 5.100 -40.692 1.00 85.06 96 SER A C 1
ATOM 753 O O . SER A 1 96 ? 21.033 4.947 -41.635 1.00 85.06 96 SER A O 1
ATOM 755 N N . ARG A 1 97 ? 19.323 6.060 -40.701 1.00 86.50 97 ARG A N 1
ATOM 756 C CA . ARG A 1 97 ? 19.153 6.998 -41.825 1.00 86.50 97 ARG A CA 1
ATOM 757 C C . ARG A 1 97 ? 20.328 7.967 -41.984 1.00 86.50 97 ARG A C 1
ATOM 759 O O . ARG A 1 97 ? 20.635 8.373 -43.099 1.00 86.50 97 ARG A O 1
ATOM 766 N N . ALA A 1 98 ? 20.960 8.358 -40.882 1.00 89.50 98 ALA A N 1
ATOM 767 C CA . ALA A 1 98 ? 22.108 9.260 -40.866 1.00 89.50 98 ALA A CA 1
ATOM 768 C C . ALA A 1 98 ? 23.462 8.539 -41.049 1.00 89.50 98 ALA A C 1
ATOM 770 O O . ALA A 1 98 ? 24.490 9.205 -41.120 1.00 89.50 98 ALA A O 1
ATOM 771 N N . GLY A 1 99 ? 23.472 7.202 -41.144 1.00 85.50 99 GLY A N 1
ATOM 772 C CA . GLY A 1 99 ? 24.687 6.399 -41.320 1.00 85.50 99 GLY A CA 1
ATOM 773 C C . GLY A 1 99 ? 25.540 6.245 -40.055 1.00 85.50 99 GLY A C 1
ATOM 774 O O . GLY A 1 99 ? 26.702 5.860 -40.155 1.00 85.50 99 GLY A O 1
ATOM 775 N N . PHE A 1 100 ? 24.986 6.539 -38.875 1.00 80.88 100 PHE A N 1
ATOM 776 C CA . PHE A 1 100 ? 25.660 6.360 -37.588 1.00 80.88 100 PHE A CA 1
ATOM 777 C C . PHE A 1 100 ? 25.231 5.052 -36.925 1.00 80.88 100 PHE A C 1
ATOM 779 O O . PHE A 1 100 ? 24.053 4.688 -36.939 1.00 80.88 100 PHE A O 1
ATOM 786 N N . THR A 1 101 ? 26.176 4.366 -36.285 1.00 74.56 101 THR A N 1
ATOM 787 C CA . THR A 1 101 ? 25.867 3.216 -35.432 1.00 74.56 101 THR A CA 1
ATOM 788 C C . THR A 1 101 ? 25.216 3.722 -34.142 1.00 74.56 101 THR A C 1
ATOM 790 O O . THR A 1 101 ? 25.807 4.579 -33.478 1.00 74.56 101 THR A O 1
ATOM 793 N N . PRO A 1 102 ? 24.012 3.251 -33.777 1.00 70.19 102 PRO A N 1
ATOM 794 C CA . PRO A 1 102 ? 23.393 3.634 -32.515 1.00 70.19 102 PRO A CA 1
ATOM 795 C C . PRO A 1 102 ? 24.249 3.157 -31.324 1.00 70.19 102 PRO A C 1
ATOM 797 O O . PRO A 1 102 ? 24.923 2.128 -31.436 1.00 70.19 102 PRO A O 1
ATOM 800 N N . PRO A 1 103 ? 24.251 3.894 -30.198 1.00 70.19 103 PRO A N 1
ATOM 801 C CA . PRO A 1 103 ? 24.989 3.506 -28.998 1.00 70.19 103 PRO A CA 1
ATOM 802 C C . PRO A 1 103 ? 24.467 2.175 -28.428 1.00 70.19 103 PRO A C 1
ATOM 804 O O . PRO A 1 103 ? 23.259 1.949 -28.365 1.00 70.19 103 PRO A O 1
ATOM 807 N N . ASP A 1 104 ? 25.383 1.284 -28.034 1.00 71.44 104 ASP A N 1
ATOM 808 C CA . ASP A 1 104 ? 25.053 0.002 -27.400 1.00 71.44 104 ASP A CA 1
ATOM 809 C C . ASP A 1 104 ? 24.876 0.176 -25.884 1.00 71.44 104 ASP A C 1
ATOM 811 O O . ASP A 1 104 ? 25.834 0.165 -25.107 1.00 71.44 104 ASP A O 1
ATOM 815 N N . ASP A 1 105 ? 23.622 0.325 -25.464 1.00 74.94 105 ASP A N 1
ATOM 816 C CA . ASP A 1 105 ? 23.252 0.500 -24.059 1.00 74.94 105 ASP A CA 1
ATOM 817 C C . ASP A 1 105 ? 23.126 -0.831 -23.289 1.00 74.94 105 ASP A C 1
ATOM 819 O O . ASP A 1 105 ? 22.816 -0.824 -22.091 1.00 74.94 105 ASP A O 1
ATOM 823 N N . GLN A 1 106 ? 23.380 -1.994 -23.915 1.00 76.81 106 GLN A N 1
ATOM 824 C CA . GLN A 1 106 ? 23.233 -3.295 -23.242 1.00 76.81 106 GLN A CA 1
ATOM 825 C C . GLN A 1 106 ? 24.142 -3.429 -22.018 1.00 76.81 106 GLN A C 1
ATOM 827 O O . GLN A 1 106 ? 23.716 -3.956 -20.985 1.00 76.81 106 GLN A O 1
ATOM 832 N N . GLY A 1 107 ? 25.374 -2.917 -22.098 1.00 78.88 107 GLY A N 1
ATOM 833 C CA . GLY A 1 107 ? 26.312 -2.918 -20.973 1.00 78.88 107 GLY A CA 1
ATOM 834 C C . GLY A 1 107 ? 25.809 -2.095 -19.783 1.00 78.88 107 GLY A C 1
ATOM 835 O O . GLY A 1 107 ? 25.908 -2.532 -18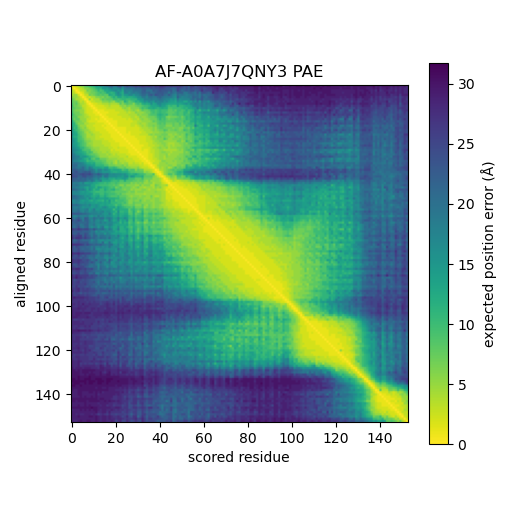.633 1.00 78.88 107 GLY A O 1
ATOM 836 N N . VAL A 1 108 ? 25.196 -0.939 -20.054 1.00 79.88 108 VAL A N 1
ATOM 837 C CA . VAL A 1 108 ? 24.627 -0.044 -19.033 1.00 79.88 108 VAL A CA 1
ATOM 838 C C . VAL A 1 108 ? 23.379 -0.668 -18.409 1.00 79.88 108 VAL A C 1
ATOM 840 O O . VAL A 1 108 ? 23.248 -0.696 -17.184 1.00 79.88 108 VAL A O 1
ATOM 843 N N . HIS A 1 109 ? 22.500 -1.254 -19.225 1.00 78.81 109 HIS A N 1
ATOM 844 C CA . HIS A 1 109 ? 21.313 -1.959 -18.746 1.00 78.81 109 HIS A CA 1
ATOM 845 C C . HIS A 1 109 ? 21.680 -3.172 -17.874 1.00 78.81 109 HIS A C 1
ATOM 847 O O . HIS A 1 109 ? 21.057 -3.413 -16.835 1.00 78.81 109 HIS A O 1
ATOM 853 N N . ALA A 1 110 ? 22.713 -3.930 -18.254 1.00 82.06 110 ALA A N 1
ATOM 854 C CA . ALA A 1 110 ? 23.210 -5.059 -17.473 1.00 82.06 110 ALA A CA 1
ATOM 855 C C . ALA A 1 110 ? 23.801 -4.614 -16.124 1.00 82.06 110 ALA A C 1
ATOM 857 O O . ALA A 1 110 ? 23.524 -5.245 -15.098 1.00 82.06 110 ALA A O 1
ATOM 858 N N . ALA A 1 111 ? 24.565 -3.515 -16.108 1.00 86.38 111 ALA A N 1
ATOM 859 C CA . ALA A 1 111 ? 25.108 -2.926 -14.885 1.00 86.38 111 ALA A CA 1
ATOM 860 C C . ALA A 1 111 ? 23.995 -2.431 -13.946 1.00 86.38 111 ALA A C 1
ATOM 862 O O . ALA A 1 111 ? 24.000 -2.764 -12.760 1.00 86.38 111 ALA A O 1
ATOM 863 N N . TYR A 1 112 ? 22.997 -1.724 -14.482 1.00 84.00 112 TYR A N 1
ATOM 864 C CA . TYR A 1 112 ? 21.826 -1.275 -13.727 1.00 84.00 112 TYR A CA 1
ATOM 865 C C . TYR A 1 112 ? 21.028 -2.452 -13.146 1.00 84.00 112 TYR A C 1
ATOM 867 O O . TYR A 1 112 ? 20.754 -2.490 -11.949 1.00 84.00 112 TYR A O 1
ATOM 875 N N . SER A 1 113 ? 20.726 -3.466 -13.962 1.00 88.25 113 SER A N 1
ATOM 876 C CA . SER A 1 113 ? 19.974 -4.654 -13.529 1.00 88.25 113 SER A CA 1
ATOM 877 C C . SER A 1 113 ? 20.698 -5.441 -12.432 1.00 88.25 113 SER A C 1
ATOM 879 O O . SER A 1 113 ? 20.067 -6.059 -11.577 1.00 88.25 113 SER A O 1
ATOM 881 N N . ARG A 1 114 ? 22.037 -5.456 -12.453 1.00 89.38 114 ARG A N 1
ATOM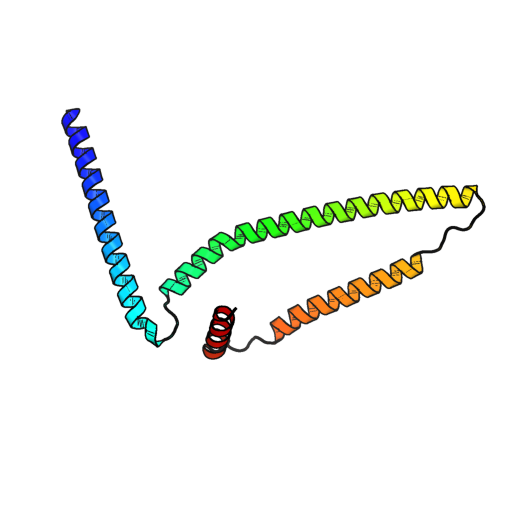 882 C CA . ARG A 1 114 ? 22.843 -6.025 -11.367 1.00 89.38 114 ARG A CA 1
ATOM 883 C C . ARG A 1 114 ? 22.689 -5.198 -10.090 1.00 89.38 114 ARG A C 1
ATOM 885 O O . ARG A 1 114 ? 22.319 -5.768 -9.075 1.00 89.38 114 ARG A O 1
ATOM 892 N N . ALA A 1 115 ? 22.858 -3.879 -10.168 1.00 91.50 115 ALA A N 1
ATOM 893 C CA . ALA A 1 115 ? 22.718 -2.991 -9.014 1.00 91.50 115 ALA A CA 1
ATOM 894 C C . ALA A 1 115 ? 21.326 -3.072 -8.355 1.00 91.50 115 ALA A C 1
ATOM 896 O O . ALA A 1 115 ? 21.229 -3.075 -7.129 1.00 91.50 115 ALA A O 1
ATOM 897 N N . VAL A 1 116 ? 20.254 -3.187 -9.150 1.00 89.19 116 VAL A N 1
ATOM 898 C CA . VAL A 1 116 ? 18.885 -3.369 -8.633 1.00 89.19 116 VAL A CA 1
ATOM 899 C C . VAL A 1 116 ? 18.749 -4.692 -7.882 1.00 89.19 116 VAL A C 1
ATOM 901 O O . VAL A 1 116 ? 18.288 -4.688 -6.745 1.00 89.19 116 VAL A O 1
ATOM 904 N N . ARG A 1 117 ? 19.201 -5.808 -8.467 1.00 91.25 117 ARG A N 1
ATOM 905 C CA . ARG A 1 117 ? 19.148 -7.124 -7.806 1.00 91.25 117 ARG A CA 1
ATOM 906 C C . ARG A 1 117 ? 19.970 -7.164 -6.522 1.00 91.25 117 ARG A C 1
ATOM 908 O O . ARG A 1 117 ? 19.527 -7.740 -5.534 1.00 91.25 117 ARG A O 1
ATOM 915 N N . ASP A 1 118 ? 21.138 -6.527 -6.522 1.00 91.25 118 ASP A N 1
ATOM 916 C CA . ASP A 1 118 ? 21.991 -6.442 -5.338 1.00 91.25 118 ASP A CA 1
ATOM 917 C C . ASP A 1 118 ? 21.301 -5.638 -4.223 1.00 91.25 118 ASP A C 1
ATOM 919 O O . ASP A 1 118 ? 21.343 -6.024 -3.054 1.00 91.25 118 ASP A O 1
ATOM 923 N N . TRP A 1 119 ? 20.612 -4.546 -4.573 1.00 91.94 119 TRP A N 1
ATOM 924 C CA . TRP A 1 119 ? 19.830 -3.757 -3.621 1.00 91.94 119 TRP A CA 1
ATOM 925 C C . TRP A 1 119 ? 18.602 -4.514 -3.100 1.00 91.94 119 TRP A C 1
ATOM 927 O O . TRP A 1 119 ? 18.365 -4.528 -1.893 1.00 91.94 119 TRP A O 1
ATOM 937 N N . GLU A 1 120 ? 17.851 -5.193 -3.969 1.00 89.12 120 GLU A N 1
ATOM 938 C CA . GLU A 1 120 ? 16.725 -6.052 -3.575 1.00 89.12 120 GLU A CA 1
ATOM 939 C C . GLU A 1 120 ? 17.187 -7.167 -2.631 1.00 89.12 120 GLU A C 1
ATOM 941 O O . GLU A 1 120 ? 16.560 -7.400 -1.596 1.00 89.12 120 GLU A O 1
ATOM 946 N N . GLY A 1 121 ? 18.331 -7.791 -2.927 1.00 89.00 121 GLY A N 1
ATOM 947 C CA . GLY A 1 121 ? 18.976 -8.767 -2.055 1.00 89.00 121 GLY A CA 1
ATOM 948 C C . GLY A 1 121 ? 19.344 -8.182 -0.692 1.00 89.00 121 GLY A C 1
ATOM 949 O O . GLY A 1 121 ? 19.080 -8.808 0.330 1.00 89.00 121 GLY A O 1
ATOM 950 N N . GLN A 1 122 ? 19.876 -6.957 -0.639 1.00 87.56 122 GLN A N 1
ATOM 951 C CA . GLN A 1 122 ? 20.166 -6.273 0.627 1.00 87.56 122 GLN A CA 1
ATOM 952 C C . GLN A 1 122 ? 18.904 -5.930 1.423 1.00 87.56 122 GLN A C 1
ATOM 954 O O . GLN A 1 122 ? 18.908 -6.038 2.647 1.00 87.56 122 GLN A O 1
ATOM 959 N N . VAL A 1 123 ? 17.826 -5.506 0.763 1.00 85.31 123 VAL A N 1
ATOM 960 C CA . VAL A 1 123 ? 16.546 -5.206 1.419 1.00 85.31 123 VAL A CA 1
ATOM 961 C C . VAL A 1 123 ? 15.931 -6.483 1.986 1.00 85.31 123 VAL A C 1
ATOM 963 O O . VAL A 1 123 ? 15.544 -6.507 3.154 1.00 85.31 123 VAL A O 1
ATOM 966 N N . LEU A 1 124 ? 15.909 -7.564 1.206 1.00 82.12 124 LEU A N 1
ATOM 967 C CA . LEU A 1 124 ? 15.423 -8.867 1.656 1.00 82.12 124 LEU A CA 1
ATOM 968 C C . LEU A 1 124 ? 16.294 -9.446 2.772 1.00 82.12 124 LEU A C 1
ATOM 970 O O . LEU A 1 124 ? 15.745 -9.943 3.745 1.00 82.12 124 LEU A O 1
ATOM 974 N N . ALA A 1 125 ? 17.620 -9.320 2.699 1.00 82.81 125 ALA A N 1
ATOM 975 C CA . ALA A 1 125 ? 18.528 -9.742 3.764 1.00 82.81 125 ALA A CA 1
ATOM 976 C C . ALA A 1 125 ? 18.351 -8.916 5.047 1.00 82.81 125 ALA A C 1
ATOM 978 O O . ALA A 1 125 ? 18.440 -9.463 6.139 1.00 82.81 125 ALA A O 1
ATOM 979 N N . LYS A 1 126 ? 18.043 -7.616 4.949 1.00 78.19 126 LYS A N 1
ATOM 980 C CA . LYS A 1 126 ? 17.690 -6.786 6.114 1.00 78.19 126 LYS A CA 1
ATOM 981 C C . LYS A 1 126 ? 16.352 -7.203 6.725 1.00 78.19 126 LYS A C 1
ATOM 983 O O . LYS A 1 126 ? 16.237 -7.253 7.945 1.00 78.19 126 LYS A O 1
ATOM 988 N N . HIS A 1 127 ? 15.360 -7.531 5.899 1.00 68.38 127 HIS A N 1
ATOM 989 C CA . HIS A 1 127 ? 14.078 -8.056 6.373 1.00 68.38 127 HIS A CA 1
ATOM 990 C C . HIS A 1 127 ? 14.200 -9.469 6.961 1.00 68.38 127 HIS A C 1
ATOM 992 O O . HIS A 1 127 ? 13.568 -9.752 7.973 1.00 68.38 127 HIS A O 1
ATOM 998 N N . ALA A 1 128 ? 15.030 -10.331 6.372 1.00 64.75 128 ALA A N 1
ATOM 999 C CA . ALA A 1 128 ? 15.304 -11.681 6.853 1.00 64.7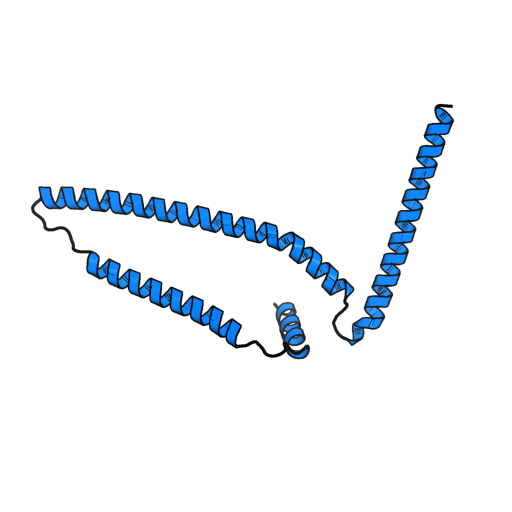5 128 ALA A CA 1
ATOM 1000 C C . ALA A 1 128 ? 16.167 -11.670 8.121 1.00 64.75 128 ALA A C 1
ATOM 1002 O O . ALA A 1 128 ? 15.834 -12.365 9.066 1.00 64.75 128 ALA A O 1
ATOM 1003 N N . GLY A 1 129 ? 17.193 -10.820 8.207 1.00 57.62 129 GLY A N 1
ATOM 1004 C CA . GLY A 1 129 ? 17.993 -10.631 9.422 1.00 57.62 129 GLY A CA 1
ATOM 1005 C C . GLY A 1 129 ? 17.181 -10.043 10.581 1.00 57.62 129 GLY A C 1
ATOM 1006 O O . GLY A 1 129 ? 17.368 -10.438 11.725 1.00 57.62 129 GLY A O 1
ATOM 1007 N N . ALA A 1 130 ? 16.196 -9.184 10.294 1.00 51.38 130 ALA A N 1
ATOM 1008 C CA . ALA A 1 130 ? 15.219 -8.737 11.291 1.00 51.38 130 ALA A CA 1
ATOM 1009 C C . ALA A 1 130 ? 14.254 -9.852 11.748 1.00 51.38 130 ALA A C 1
ATOM 1011 O O . ALA A 1 130 ? 13.610 -9.714 12.788 1.00 51.38 130 ALA A O 1
ATOM 1012 N N . MET A 1 131 ? 14.139 -10.939 10.980 1.00 46.12 131 MET A N 1
ATOM 1013 C CA . MET A 1 131 ? 13.284 -12.093 11.269 1.00 46.12 131 MET A CA 1
ATOM 1014 C C . MET A 1 131 ? 14.078 -13.256 11.900 1.00 46.12 131 MET A C 1
ATOM 1016 O O . MET A 1 131 ? 13.539 -13.971 12.738 1.00 46.12 131 MET A O 1
ATOM 1020 N N . GLU A 1 132 ? 15.369 -13.406 11.579 1.00 46.53 132 GLU A N 1
ATOM 1021 C CA . GLU A 1 132 ? 16.293 -14.364 12.208 1.00 46.53 132 GLU A CA 1
ATOM 1022 C C . GLU A 1 132 ? 16.711 -13.953 13.630 1.00 46.53 132 GLU A C 1
ATOM 1024 O O . GLU A 1 132 ? 17.047 -14.821 14.434 1.00 46.53 132 GLU A O 1
ATOM 1029 N N . ASP A 1 133 ? 16.558 -12.677 14.004 1.00 45.34 133 ASP A N 1
ATOM 1030 C CA . ASP A 1 133 ? 16.654 -12.220 15.400 1.00 45.34 133 ASP A CA 1
ATOM 1031 C C . ASP A 1 133 ? 15.443 -12.625 16.283 1.00 45.34 133 ASP A C 1
ATOM 1033 O O . ASP A 1 133 ? 15.358 -12.214 17.446 1.00 45.34 133 ASP A O 1
ATOM 1037 N N . ALA A 1 134 ? 14.510 -13.464 15.798 1.00 45.31 134 ALA A N 1
ATOM 1038 C CA . ALA A 1 134 ? 13.526 -14.122 16.666 1.00 45.31 134 ALA A CA 1
ATOM 1039 C C . ALA A 1 134 ? 12.988 -15.468 16.128 1.00 45.31 134 ALA A C 1
ATOM 1041 O O . ALA A 1 134 ? 12.061 -15.513 15.320 1.00 45.3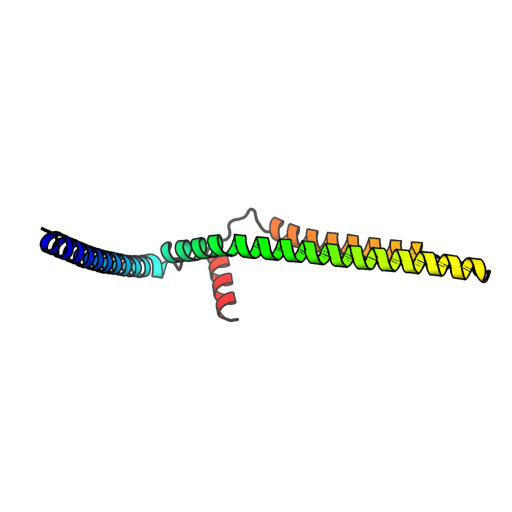1 134 ALA A O 1
ATOM 1042 N N . PRO A 1 135 ? 13.392 -16.569 16.785 1.00 43.75 135 PRO A N 1
ATOM 1043 C CA . PRO A 1 135 ? 12.413 -17.380 17.506 1.00 43.75 135 PRO A CA 1
ATOM 1044 C C . PRO A 1 135 ? 12.813 -17.482 18.985 1.00 43.75 135 PRO A C 1
ATOM 1046 O O . PRO A 1 135 ? 12.949 -18.564 19.548 1.00 43.75 135 PRO A O 1
ATOM 1049 N N . GLY A 1 136 ? 13.032 -16.336 19.629 1.00 48.38 136 GLY A N 1
ATOM 1050 C CA . GLY A 1 136 ? 13.370 -16.258 21.047 1.00 48.38 136 GLY A CA 1
ATOM 1051 C C . GLY A 1 136 ? 12.576 -15.149 21.716 1.00 48.38 136 GLY A C 1
ATOM 1052 O O . GLY A 1 136 ? 12.878 -13.981 21.508 1.00 48.38 136 GLY A O 1
ATOM 1053 N N . GLN A 1 137 ? 11.546 -15.533 22.476 1.00 46.16 137 GLN A N 1
ATOM 1054 C CA . GLN A 1 137 ? 10.833 -14.743 23.492 1.00 46.16 137 GLN A CA 1
ATOM 1055 C C . GLN A 1 137 ? 11.171 -13.240 23.515 1.00 46.16 137 GLN A C 1
ATOM 1057 O O . GLN A 1 137 ? 12.163 -12.818 24.115 1.00 46.16 137 GLN A O 1
ATOM 1062 N N . TYR A 1 138 ? 10.294 -12.406 22.948 1.00 53.62 138 TYR A N 1
ATOM 1063 C CA . TYR A 1 138 ? 10.273 -10.985 23.290 1.00 53.62 138 TYR A CA 1
ATOM 1064 C C . TYR A 1 138 ? 10.028 -10.867 24.797 1.00 53.62 138 TYR A C 1
ATOM 1066 O O . TYR A 1 138 ? 8.906 -11.047 25.271 1.00 53.62 138 TYR A O 1
ATOM 1074 N N . SER A 1 139 ? 11.085 -10.618 25.573 1.00 68.75 139 SER A N 1
ATOM 1075 C CA . SER A 1 139 ? 10.931 -10.402 27.007 1.00 68.75 139 SER A CA 1
ATOM 1076 C C . SER A 1 139 ? 10.123 -9.124 27.232 1.00 68.75 139 SER A C 1
ATOM 1078 O O . SER A 1 139 ? 10.286 -8.129 26.518 1.00 68.75 139 SER A O 1
ATOM 1080 N N . VAL A 1 140 ? 9.260 -9.134 28.250 1.00 64.69 140 VAL A N 1
ATOM 1081 C CA . VAL A 1 140 ? 8.439 -7.977 28.651 1.00 64.69 140 VAL A CA 1
ATOM 1082 C C . VAL A 1 140 ? 9.303 -6.719 28.840 1.00 64.69 140 VAL A C 1
ATOM 1084 O O . VAL A 1 140 ? 8.883 -5.617 28.504 1.00 64.69 140 VAL A O 1
ATOM 1087 N N . GLN A 1 141 ? 10.558 -6.879 29.272 1.00 65.62 141 GLN A N 1
ATOM 1088 C CA . GLN A 1 141 ? 11.532 -5.788 29.370 1.00 65.62 141 GLN A CA 1
ATOM 1089 C C . GLN A 1 141 ? 11.893 -5.155 28.021 1.00 65.62 141 GLN A C 1
ATOM 1091 O O . GLN A 1 141 ? 11.969 -3.930 27.941 1.00 65.62 141 GLN A O 1
ATOM 1096 N N . LYS A 1 142 ? 12.099 -5.946 26.959 1.00 65.19 142 LYS A N 1
ATOM 1097 C CA . LYS A 1 142 ? 12.409 -5.410 25.621 1.00 65.19 142 LYS A CA 1
ATOM 1098 C C . LYS A 1 142 ? 11.224 -4.632 25.045 1.00 65.19 142 LYS A C 1
ATOM 1100 O O . LYS A 1 142 ? 11.421 -3.565 24.470 1.00 65.19 142 LYS A O 1
ATOM 1105 N N . LEU A 1 143 ? 10.004 -5.124 25.261 1.00 64.88 143 LEU A N 1
ATOM 1106 C CA . LEU A 1 143 ? 8.773 -4.436 24.856 1.00 64.88 143 LEU A CA 1
ATOM 1107 C C . LEU A 1 143 ? 8.557 -3.136 25.641 1.00 64.88 143 LEU A C 1
ATOM 1109 O O . LEU A 1 143 ? 8.283 -2.102 25.039 1.00 64.88 143 LEU A O 1
ATOM 1113 N N . ASN A 1 144 ? 8.762 -3.155 26.960 1.00 69.06 144 ASN A N 1
ATOM 1114 C CA . ASN A 1 144 ? 8.654 -1.956 27.795 1.00 69.06 144 ASN A CA 1
ATOM 1115 C C . ASN A 1 144 ? 9.712 -0.900 27.434 1.00 69.06 144 ASN A C 1
ATOM 1117 O O . ASN A 1 144 ? 9.405 0.289 27.416 1.00 69.06 144 ASN A O 1
ATOM 1121 N N . MET A 1 145 ? 10.930 -1.317 27.077 1.00 72.31 145 MET A N 1
ATOM 1122 C CA . MET A 1 145 ? 11.982 -0.423 26.573 1.00 72.31 145 MET A CA 1
ATOM 1123 C C . MET A 1 145 ? 11.632 0.194 25.214 1.00 72.31 145 MET A C 1
ATOM 1125 O O . MET A 1 145 ? 11.846 1.389 25.013 1.00 72.31 145 MET A O 1
ATOM 1129 N N . ALA A 1 146 ? 11.076 -0.588 24.285 1.00 68.31 146 ALA A N 1
ATOM 1130 C CA . ALA A 1 146 ? 10.631 -0.074 22.989 1.00 68.31 146 ALA A CA 1
ATOM 1131 C C . ALA A 1 146 ? 9.464 0.918 23.143 1.00 68.31 146 ALA A C 1
ATOM 1133 O O . ALA A 1 146 ? 9.470 1.980 22.524 1.00 68.31 146 ALA A O 1
ATOM 1134 N N . LEU A 1 147 ? 8.512 0.616 24.032 1.00 64.44 147 LEU A N 1
ATOM 1135 C CA . LEU A 1 147 ? 7.388 1.496 24.350 1.00 64.44 147 LEU A CA 1
ATOM 1136 C C . LEU A 1 147 ? 7.843 2.802 25.025 1.00 64.44 147 LEU A C 1
ATOM 1138 O O . LEU A 1 147 ? 7.287 3.859 24.746 1.00 64.44 147 LEU A O 1
ATOM 1142 N N . ALA A 1 148 ? 8.856 2.742 25.896 1.00 66.38 148 ALA A N 1
ATOM 1143 C CA . ALA A 1 148 ? 9.429 3.925 26.537 1.00 66.38 148 ALA A CA 1
ATOM 1144 C C . ALA A 1 148 ? 10.165 4.830 25.536 1.00 66.38 148 ALA A C 1
ATOM 1146 O O . ALA A 1 148 ? 10.052 6.049 25.626 1.00 66.38 148 ALA A O 1
ATOM 1147 N N . ARG A 1 149 ? 10.871 4.248 24.555 1.00 66.25 149 ARG A N 1
ATOM 1148 C CA . ARG A 1 149 ? 11.531 5.007 23.479 1.00 66.25 149 ARG A CA 1
ATOM 1149 C C . ARG A 1 149 ? 10.530 5.705 22.560 1.00 66.25 149 ARG A C 1
ATOM 1151 O O . ARG A 1 149 ? 10.686 6.888 22.309 1.00 66.25 149 ARG A O 1
ATOM 1158 N N . ALA A 1 150 ? 9.462 5.018 22.158 1.00 58.03 150 ALA A N 1
ATOM 1159 C CA . ALA A 1 150 ? 8.414 5.584 21.302 1.00 58.03 150 ALA A CA 1
ATOM 1160 C C . ALA A 1 150 ? 7.563 6.684 21.972 1.00 58.03 150 ALA A C 1
ATOM 1162 O O . ALA A 1 150 ? 6.704 7.269 21.326 1.00 58.03 150 ALA A O 1
ATOM 1163 N N . ARG A 1 151 ? 7.746 6.931 23.277 1.00 48.19 151 ARG A N 1
ATOM 1164 C CA . ARG A 1 151 ? 7.047 7.982 24.034 1.00 48.19 151 ARG A CA 1
ATOM 1165 C C . ARG A 1 151 ? 7.908 9.237 24.246 1.00 48.19 151 ARG A C 1
ATOM 1167 O O . ARG A 1 151 ? 7.422 10.199 24.833 1.00 48.19 151 ARG A O 1
ATOM 1174 N N . LEU A 1 152 ? 9.180 9.187 23.842 1.00 48.47 152 LEU A N 1
ATOM 1175 C CA . LEU A 1 152 ? 10.159 10.276 23.941 1.00 48.47 152 LEU A CA 1
ATOM 1176 C C . LEU A 1 152 ? 10.435 10.960 22.588 1.00 48.47 152 LEU A C 1
ATOM 1178 O O . LEU A 1 152 ? 11.113 11.985 22.574 1.00 48.47 152 LEU A O 1
ATOM 1182 N N . GLU A 1 153 ? 9.912 10.406 21.492 1.00 40.16 153 GLU A N 1
ATOM 1183 C CA . GLU A 1 153 ? 9.801 11.040 20.167 1.00 40.16 153 GLU A CA 1
ATOM 1184 C C . GLU A 1 153 ? 8.388 11.608 19.980 1.00 40.16 153 GLU A C 1
ATOM 1186 O O . GLU A 1 153 ? 8.273 12.699 19.379 1.00 40.16 153 GLU A O 1
#

Solvent-accessible surface area (backbone atoms only — not comparable to full-atom values): 8639 Å² total; per-residue (Å²): 110,77,66,56,54,56,50,53,54,50,54,50,49,53,50,49,52,53,50,50,54,50,50,51,51,53,51,52,53,49,53,50,53,45,46,64,75,24,56,86,72,79,59,42,70,65,61,52,53,50,51,49,52,50,47,65,62,46,49,60,56,53,49,52,50,52,52,52,50,51,51,55,50,49,53,51,51,55,50,52,49,53,52,49,54,52,50,49,55,51,48,44,54,51,24,58,74,72,74,43,83,65,84,81,56,64,66,58,53,51,53,50,55,49,54,51,51,54,49,53,49,51,52,50,48,53,56,47,53,67,47,70,75,49,96,59,81,87,46,70,65,59,54,53,52,52,56,54,53,70,72,75,114

Radius of gyration: 31.64 Å; Cα contacts (8 Å, |Δi|>4): 20; chains: 1; bounding box: 82×28×81 Å

Secondary structure (DSSP, 8-state):
-HHHHHHHHHHHHHHHHHHHHHHHHHHHHHHHHHHHHHHTTT--HHHHHHHHHHHHHHHHHHHHHHHHHHHHHHHHHHHHHHHHHHHHHHHHHHHHHHTPPPP--HHHHHHHHHHHHHHHHHHHHHHHHHHHT-SS---HHHHHHHHHHTTT-

Mean predicted aligned error: 16.28 Å

Foldseek 3Di:
DVVVVVVVVVVVVVVVVVVVVVVVVVVVVVVVVQCVVCVVVVDRPVVVVVVVVVCVVVVVVVVVVVVVVVVVVVVVVVVVVVVVVVVLVVVCVVCVVVVHDDDDCVVVVVVVVVVVVVVVVVVVVVVVVVVVVDPDDPPPVNVVVVVVVVVVD

Sequence (153 aa):
MQQDLVGTSRDLLTSLDRSAATLNMVAHTLENEFAERFGHTGANPQEIAKRLRKLQGELPGLKQECQTLLSRKQELLDSARRLLDANNSQLQYLCSRAGFTPPDDQGVHAAYSRAVRDWEGQVLAKHAGAMEDAPGQYSVQKLNMALARARLE